Protein AF-A0A4Y2IL14-F1 (afdb_monomer_lite)

Secondary structure (DSSP, 8-state):
-HHHHHHHHHHHHHTTSTTS-HHHHHHHHHHHHHHT-HHHHHHHHHHHHHHHHHHHHHHHHTSTT--HHHHHHHHHHHHHHHHHSHHHHHHHHHHHHHHHHHHHT-------

Organism: Araneus ventricosus (NCBI:txid182803)

Radius of gyration: 18.86 Å; chains: 1; bounding box: 47×27×54 Å

Foldseek 3Di:
DVVVLVVLLVVLVVQCDPVHDPVSNVVSVVVNVCSLALVNQLVVQLVVVLVVLVVVLVVQCPDPPDDPVNNVVSVVVSVVCCVVCVVVSSVVSNVRSVVVCVVVVRDHDPPD

Sequence (112 aa):
MFKCFKKILHGTEELCNASETIEIRGGAQTVLHAMCDFSFLCLLCLWNNVLKEVNHVQKCLKILGINFEKSVKEASRSPVFLKDKRNDLVEEAMQFAKDTCKEMGIPVVKRT

Structure (mmCIF, N/CA/C/O backbone):
data_AF-A0A4Y2IL14-F1
#
_entry.id   AF-A0A4Y2IL14-F1
#
loop_
_atom_site.group_PDB
_atom_site.id
_atom_site.type_symbol
_atom_site.label_atom_id
_atom_site.label_alt_id
_atom_site.label_comp_id
_atom_site.label_asym_id
_atom_site.label_entity_id
_atom_site.label_seq_id
_atom_site.pdbx_PDB_ins_code
_atom_site.Cartn_x
_atom_site.Cartn_y
_atom_site.Cartn_z
_atom_site.occupancy
_atom_s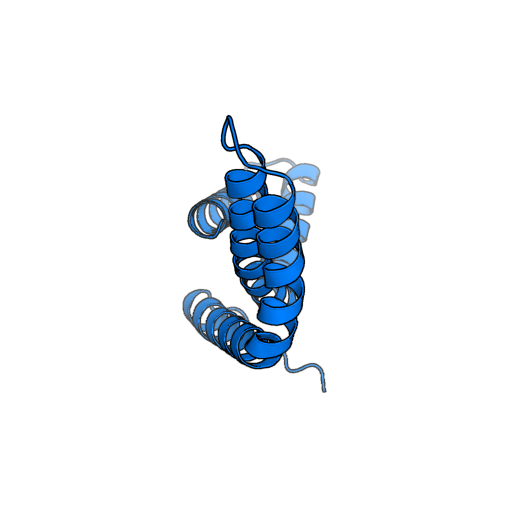ite.B_iso_or_equiv
_atom_site.auth_seq_id
_atom_site.auth_comp_id
_atom_site.auth_asym_id
_atom_site.auth_atom_id
_atom_site.pdbx_PDB_model_num
ATOM 1 N N . MET A 1 1 ? 6.957 2.444 3.472 1.00 71.62 1 MET A N 1
ATOM 2 C CA . MET A 1 1 ? 5.599 2.918 3.806 1.00 71.62 1 MET A CA 1
ATOM 3 C C . MET A 1 1 ? 4.957 2.068 4.899 1.00 71.62 1 MET A C 1
ATOM 5 O O . MET A 1 1 ? 4.668 2.606 5.955 1.00 71.62 1 MET A O 1
ATOM 9 N N . PHE A 1 2 ? 4.844 0.744 4.735 1.00 75.44 2 PHE A N 1
ATOM 10 C CA . PHE A 1 2 ? 4.149 -0.127 5.702 1.00 75.44 2 PHE A CA 1
ATOM 11 C C . PHE A 1 2 ? 4.717 -0.160 7.128 1.00 75.44 2 PHE A C 1
ATOM 13 O O . PHE A 1 2 ? 3.958 -0.150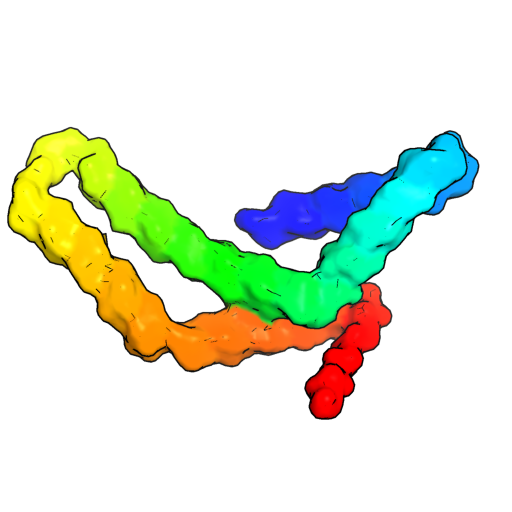 8.091 1.00 75.44 2 PHE A O 1
ATOM 20 N N . LYS A 1 3 ? 6.047 -0.129 7.290 1.00 78.81 3 LYS A N 1
ATOM 21 C CA . LYS A 1 3 ? 6.664 -0.022 8.626 1.00 78.81 3 LYS A CA 1
ATOM 22 C C . LYS A 1 3 ? 6.238 1.259 9.352 1.00 78.81 3 LYS A C 1
ATOM 24 O O . LYS A 1 3 ? 6.065 1.244 10.563 1.00 78.81 3 LYS A O 1
ATOM 29 N N . CYS A 1 4 ? 6.072 2.358 8.615 1.00 85.31 4 CYS A N 1
ATOM 30 C CA . CYS A 1 4 ? 5.566 3.607 9.176 1.00 85.31 4 CYS A CA 1
ATOM 31 C C . CYS A 1 4 ? 4.063 3.512 9.446 1.00 85.31 4 CYS A C 1
ATOM 33 O O . CYS A 1 4 ? 3.630 3.967 10.492 1.00 85.31 4 CYS A O 1
ATOM 35 N N . PHE A 1 5 ? 3.296 2.860 8.567 1.00 86.94 5 PHE A N 1
ATOM 36 C CA . PHE A 1 5 ? 1.864 2.636 8.772 1.00 86.94 5 PHE A CA 1
ATOM 37 C C . PHE A 1 5 ? 1.567 1.922 10.097 1.00 86.94 5 PHE A C 1
ATOM 39 O O . PHE A 1 5 ? 0.810 2.465 10.888 1.00 86.94 5 PHE A O 1
ATOM 46 N N . LYS A 1 6 ? 2.223 0.787 10.400 1.00 86.19 6 LYS A N 1
ATOM 47 C CA . LYS A 1 6 ? 2.010 0.081 11.683 1.00 86.19 6 LYS A CA 1
ATOM 48 C C . LYS A 1 6 ? 2.318 0.967 12.904 1.00 86.19 6 LYS A C 1
ATOM 50 O O . LYS A 1 6 ? 1.620 0.888 13.904 1.00 86.19 6 LYS A O 1
ATOM 55 N N . LYS A 1 7 ? 3.328 1.844 12.814 1.00 90.75 7 LYS A N 1
ATOM 56 C CA . LYS A 1 7 ? 3.648 2.809 13.883 1.00 90.75 7 LYS A CA 1
ATOM 57 C C . LYS A 1 7 ? 2.588 3.900 14.032 1.00 90.75 7 LYS A C 1
ATOM 59 O O . LYS A 1 7 ? 2.254 4.253 15.152 1.00 90.75 7 LYS A O 1
ATOM 64 N N . ILE A 1 8 ? 2.090 4.436 12.916 1.00 91.31 8 ILE A N 1
ATOM 65 C CA . ILE A 1 8 ? 1.023 5.448 12.926 1.00 91.31 8 ILE A CA 1
ATOM 66 C C . ILE A 1 8 ? -0.258 4.828 13.481 1.00 91.31 8 ILE A C 1
ATOM 68 O O . ILE A 1 8 ? -0.914 5.459 14.298 1.00 91.31 8 ILE A O 1
ATOM 72 N N . LEU A 1 9 ? -0.571 3.589 13.091 1.00 89.94 9 LEU A N 1
ATOM 73 C CA . LEU A 1 9 ? -1.728 2.853 13.589 1.00 89.94 9 LEU A CA 1
ATOM 74 C C . LEU A 1 9 ? -1.662 2.716 15.113 1.00 89.94 9 LEU A C 1
ATOM 76 O O . LEU A 1 9 ? -2.551 3.209 15.794 1.00 89.94 9 LEU A O 1
ATOM 80 N N . HIS A 1 10 ? -0.557 2.175 15.632 1.00 90.38 10 HIS A N 1
ATOM 81 C CA . HIS A 1 10 ? -0.331 2.035 17.072 1.00 90.38 10 HIS A CA 1
ATOM 82 C C . HIS A 1 10 ? -0.424 3.371 17.820 1.00 90.38 10 HIS A C 1
ATOM 84 O O . HIS A 1 10 ? -1.124 3.478 18.818 1.00 90.38 10 HIS A O 1
ATOM 90 N N . GLY A 1 11 ? 0.239 4.420 17.322 1.00 92.62 11 GLY A N 1
ATOM 91 C CA . GLY A 1 11 ? 0.150 5.743 17.945 1.00 92.62 11 GLY A CA 1
ATOM 92 C C . GLY A 1 11 ? -1.273 6.312 17.921 1.00 92.62 11 GLY A C 1
ATOM 93 O O . GLY A 1 11 ? -1.683 6.992 18.852 1.00 92.62 11 GLY A O 1
ATOM 94 N N . THR A 1 12 ? -2.060 6.008 16.885 1.00 92.69 12 THR A N 1
ATOM 95 C CA . THR A 1 12 ? -3.471 6.421 16.807 1.00 92.69 12 THR A CA 1
ATOM 96 C C . THR A 1 12 ? -4.339 5.634 17.794 1.00 92.69 12 THR A C 1
ATOM 98 O O . THR A 1 12 ? -5.228 6.213 18.412 1.00 92.69 12 THR A O 1
ATOM 101 N N . GLU A 1 13 ? -4.069 4.340 17.988 1.00 91.75 13 GLU A N 1
ATOM 102 C CA . GLU A 1 13 ? -4.720 3.516 19.016 1.00 91.75 13 GLU A CA 1
ATOM 103 C C . GLU A 1 13 ? -4.431 4.046 20.427 1.00 91.75 13 GLU A C 1
ATOM 105 O O . GLU A 1 13 ? -5.355 4.192 21.224 1.00 91.75 13 GLU A O 1
ATOM 110 N N . GLU A 1 14 ? -3.184 4.425 20.722 1.00 94.00 14 GLU A N 1
ATOM 111 C CA . GLU A 1 14 ? -2.808 5.032 22.008 1.00 94.00 14 GLU A CA 1
ATOM 112 C C . GLU A 1 14 ? -3.557 6.348 22.273 1.00 94.00 14 GLU A C 1
ATOM 114 O O . GLU A 1 14 ? -4.001 6.596 23.395 1.00 94.00 14 GLU A O 1
ATOM 119 N N . LEU A 1 15 ? -3.771 7.165 21.237 1.00 94.44 15 LEU A N 1
ATOM 120 C CA . LEU A 1 15 ? -4.543 8.410 21.333 1.00 94.44 15 LEU A CA 1
ATOM 121 C C . LEU A 1 15 ? -6.054 8.182 21.518 1.00 94.44 15 LEU A C 1
ATOM 123 O O . LEU A 1 15 ? -6.783 9.117 21.850 1.00 94.44 15 LEU A O 1
ATOM 127 N N . CYS A 1 16 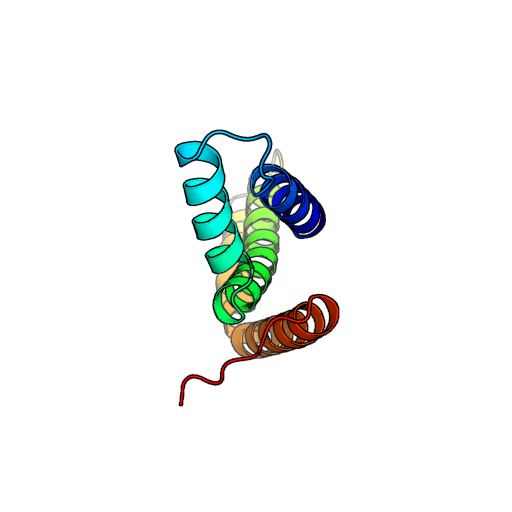? -6.549 6.955 21.332 1.00 91.88 16 CYS A N 1
ATOM 128 C CA . CYS A 1 16 ? -7.946 6.615 21.610 1.00 91.88 16 CYS A CA 1
ATOM 129 C C . CYS A 1 16 ? -8.221 6.374 23.108 1.00 91.88 16 CYS A C 1
ATOM 131 O O . CYS A 1 16 ? -9.377 6.173 23.495 1.00 91.88 16 CYS A O 1
ATOM 133 N N . ASN A 1 17 ? -7.188 6.390 23.955 1.00 90.62 17 ASN A N 1
ATOM 134 C CA . ASN A 1 17 ? -7.300 6.094 25.378 1.00 90.62 17 ASN A CA 1
ATOM 135 C C . ASN A 1 17 ? -8.100 7.155 26.157 1.00 90.62 17 ASN A C 1
ATOM 137 O O . ASN A 1 17 ? -8.213 8.322 25.780 1.00 90.62 17 ASN A O 1
ATOM 141 N N . ALA A 1 18 ? -8.648 6.749 27.307 1.00 83.12 18 ALA A N 1
ATOM 142 C CA . ALA A 1 18 ? -9.454 7.622 28.165 1.00 83.12 18 ALA A CA 1
ATOM 143 C C . ALA A 1 18 ? -8.651 8.752 28.844 1.00 83.12 18 ALA A C 1
ATOM 145 O O . ALA A 1 18 ? -9.257 9.682 29.369 1.00 83.12 18 ALA A O 1
ATOM 146 N N . SER A 1 19 ? -7.314 8.677 28.827 1.00 91.31 19 SER A N 1
ATOM 147 C CA . SER A 1 19 ? -6.412 9.718 29.337 1.00 91.31 19 SER A CA 1
ATOM 148 C C . SER A 1 19 ? -6.370 10.972 28.462 1.00 91.31 19 SER A C 1
ATOM 150 O O . SER A 1 19 ? -5.991 12.031 28.953 1.00 91.31 19 SER A O 1
ATOM 152 N N . GLU A 1 20 ? -6.751 10.859 27.188 1.00 94.06 20 GLU A N 1
ATOM 153 C CA . GLU A 1 20 ? -6.759 11.974 26.242 1.00 94.06 20 GLU A CA 1
ATOM 154 C C . GLU A 1 20 ? -8.038 12.815 26.335 1.00 94.06 20 GLU A C 1
ATOM 156 O O . GLU A 1 20 ? -9.099 12.362 26.795 1.00 94.06 20 GLU A O 1
ATOM 161 N N . THR A 1 21 ? -7.958 14.055 25.843 1.00 95.19 21 THR A N 1
ATOM 162 C CA . THR A 1 21 ? -9.132 14.931 25.745 1.00 95.19 21 THR A CA 1
ATOM 163 C C . THR A 1 21 ? -10.181 14.330 24.807 1.00 95.19 21 THR A C 1
ATOM 165 O O . THR A 1 21 ? -9.874 13.556 23.899 1.00 95.19 21 THR A O 1
ATOM 168 N N . ILE A 1 22 ? -11.452 14.694 25.013 1.00 93.88 22 ILE A N 1
ATOM 169 C CA . ILE A 1 22 ? -12.571 14.201 24.192 1.00 93.88 22 ILE A CA 1
ATOM 170 C C . ILE A 1 22 ? -12.330 14.490 22.703 1.00 93.88 22 ILE A C 1
ATOM 172 O O . ILE A 1 22 ? -12.594 13.631 21.866 1.00 93.88 22 ILE A O 1
ATOM 176 N N . GLU A 1 23 ? -11.801 15.672 22.385 1.00 94.50 23 GLU A N 1
ATOM 177 C CA . GLU A 1 23 ? -11.507 16.091 21.013 1.00 94.50 23 GLU A CA 1
ATOM 178 C C . GLU A 1 23 ? -10.399 15.246 20.377 1.00 94.50 23 GLU A C 1
ATOM 180 O O . GLU A 1 23 ? -10.588 14.724 19.277 1.00 94.50 23 GLU A O 1
ATOM 185 N N . ILE A 1 24 ? -9.274 15.052 21.079 1.00 93.12 24 ILE A N 1
ATOM 186 C CA . ILE A 1 24 ? -8.148 14.239 20.592 1.00 93.12 24 ILE A CA 1
ATOM 187 C C . ILE A 1 24 ? -8.601 12.798 20.378 1.00 93.12 24 ILE A C 1
ATOM 189 O O . ILE A 1 24 ? -8.397 12.242 19.299 1.00 93.12 24 ILE A O 1
ATOM 193 N N . ARG A 1 25 ? -9.288 12.219 21.366 1.00 95.62 25 ARG A N 1
ATOM 194 C CA . ARG A 1 25 ? -9.811 10.855 21.286 1.00 95.62 25 ARG A CA 1
ATOM 195 C C . ARG A 1 25 ? -10.800 10.691 20.134 1.00 95.62 25 ARG A C 1
ATOM 197 O O . ARG A 1 25 ? -10.703 9.721 19.387 1.00 95.62 25 ARG A O 1
ATOM 204 N N . GLY A 1 26 ? -11.736 11.626 19.964 1.00 94.19 26 GLY A N 1
ATOM 205 C CA . GLY A 1 26 ? -12.711 11.585 18.871 1.00 94.19 26 GLY A CA 1
ATOM 206 C C . GLY A 1 26 ? -12.053 11.690 17.490 1.00 94.19 26 GLY A C 1
ATOM 207 O O . GLY A 1 26 ? -12.401 10.944 16.568 1.00 94.19 26 GLY A O 1
ATOM 208 N N . GLY A 1 27 ? -11.049 12.561 17.354 1.00 95.25 27 GLY A N 1
ATOM 209 C CA . GLY A 1 27 ? -10.235 12.662 16.143 1.00 95.25 27 GLY A CA 1
ATOM 210 C C . GLY A 1 27 ? -9.456 11.375 15.857 1.00 95.25 27 GLY A C 1
ATOM 211 O O . GLY A 1 27 ? -9.523 10.850 14.744 1.00 95.25 27 GLY A O 1
ATOM 212 N N . ALA A 1 28 ? -8.782 10.825 16.869 1.00 94.94 28 ALA A N 1
ATOM 213 C CA . ALA A 1 28 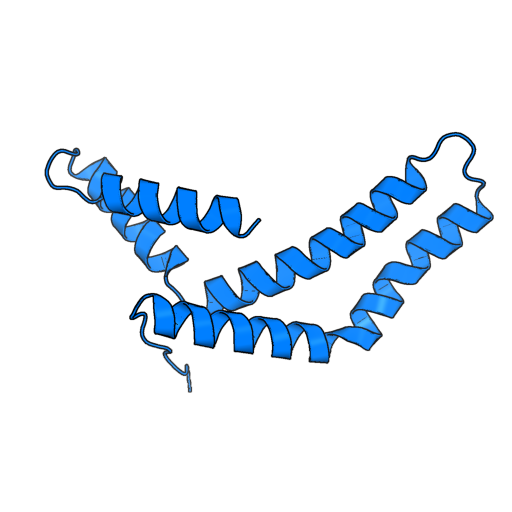? -8.020 9.584 16.763 1.00 94.94 28 ALA A CA 1
ATOM 214 C C . ALA A 1 28 ? -8.907 8.399 16.360 1.00 94.94 28 ALA A C 1
ATOM 216 O O . ALA A 1 28 ? -8.557 7.675 15.435 1.00 94.94 28 ALA A O 1
ATOM 217 N N . GLN A 1 29 ? -10.093 8.248 16.957 1.00 93.31 29 GLN A N 1
ATOM 218 C CA . GLN A 1 29 ? -11.051 7.198 16.588 1.00 93.31 29 GLN A CA 1
ATOM 219 C C . GLN A 1 29 ? -11.505 7.308 15.128 1.00 93.31 29 GLN A C 1
ATOM 221 O O . GLN A 1 29 ? -11.597 6.298 14.429 1.00 93.31 29 GLN A O 1
ATOM 226 N N . THR A 1 30 ? -11.747 8.531 14.646 1.00 93.69 30 THR A N 1
ATOM 227 C CA . THR A 1 30 ? -12.127 8.778 13.246 1.00 93.69 30 THR A CA 1
ATOM 228 C C . THR A 1 30 ? -11.012 8.353 12.289 1.00 93.69 30 THR A C 1
ATOM 230 O O . THR A 1 30 ? -11.262 7.658 11.301 1.00 93.69 30 THR A O 1
ATOM 233 N N . VAL A 1 31 ? -9.768 8.735 12.595 1.00 93.06 31 VAL A N 1
ATOM 234 C CA . VAL A 1 31 ? -8.590 8.361 11.799 1.00 93.06 31 VAL A CA 1
ATOM 235 C C . VAL A 1 31 ? -8.347 6.854 11.857 1.00 93.06 31 VAL A C 1
ATOM 237 O O . VAL A 1 31 ? -8.153 6.234 10.814 1.00 93.06 31 VAL A O 1
ATOM 240 N N . LEU A 1 32 ? -8.420 6.252 13.046 1.00 91.44 32 LEU A N 1
ATOM 241 C CA . LEU A 1 32 ? -8.241 4.818 13.260 1.00 91.44 32 LEU A CA 1
ATOM 242 C C . LEU A 1 32 ? -9.241 4.011 12.429 1.00 91.44 32 LEU A C 1
ATOM 244 O O . LEU A 1 32 ? -8.845 3.105 11.701 1.00 91.44 32 LEU A O 1
ATOM 248 N N . HIS A 1 33 ? -10.522 4.387 12.462 1.00 89.44 33 HIS A N 1
ATOM 249 C CA . HIS A 1 33 ? -11.554 3.740 11.656 1.00 89.44 33 HIS A CA 1
ATOM 250 C C . HIS A 1 33 ? -11.257 3.837 10.151 1.00 89.44 33 HIS A C 1
ATOM 252 O O . HIS A 1 33 ? -11.404 2.856 9.428 1.00 89.44 33 HIS A O 1
ATOM 258 N N . ALA A 1 34 ? -10.814 5.000 9.662 1.00 90.12 34 ALA A N 1
ATOM 259 C CA . ALA A 1 34 ? -10.461 5.175 8.252 1.00 90.12 34 ALA A CA 1
ATOM 260 C C . ALA A 1 34 ? -9.215 4.367 7.839 1.00 90.12 34 ALA A C 1
ATOM 262 O O . ALA A 1 34 ? -9.145 3.872 6.715 1.00 90.12 34 ALA A O 1
ATOM 263 N N . MET A 1 35 ? -8.236 4.227 8.737 1.00 89.62 35 MET A N 1
ATOM 264 C CA . MET A 1 35 ? -7.023 3.431 8.513 1.00 89.62 35 MET A CA 1
ATOM 265 C C . MET A 1 35 ? -7.294 1.923 8.539 1.00 89.62 35 MET A C 1
ATOM 267 O O . MET A 1 35 ? -6.622 1.168 7.834 1.00 89.62 35 MET A O 1
ATOM 271 N N . CYS A 1 36 ? -8.283 1.500 9.324 1.00 87.19 36 CYS A N 1
ATOM 272 C CA . CYS A 1 36 ? -8.737 0.121 9.458 1.00 87.19 36 CYS A CA 1
ATOM 273 C C . CYS A 1 36 ? -9.863 -0.233 8.468 1.00 87.19 36 CYS A C 1
ATOM 275 O O . CYS A 1 36 ? -10.756 -1.010 8.793 1.00 87.19 36 CYS A O 1
ATOM 277 N N . ASP A 1 37 ? -9.826 0.316 7.252 1.00 90.31 37 ASP A N 1
ATOM 278 C CA . ASP A 1 37 ? -10.752 -0.013 6.163 1.00 90.31 37 ASP A CA 1
ATOM 279 C C . ASP A 1 37 ? -10.045 -0.848 5.082 1.00 90.31 37 ASP A C 1
ATOM 281 O O . ASP A 1 37 ? -8.916 -0.563 4.674 1.00 90.31 37 ASP A O 1
ATOM 285 N N . PHE A 1 38 ? -10.723 -1.881 4.575 1.00 90.62 38 PHE A N 1
ATOM 286 C CA . PHE A 1 38 ? -10.180 -2.762 3.537 1.00 90.62 38 PHE A CA 1
ATOM 287 C C . PHE A 1 38 ? -9.760 -2.001 2.267 1.00 90.62 38 PHE A C 1
ATOM 289 O O . PHE A 1 38 ? -8.696 -2.259 1.698 1.00 90.62 38 PHE A O 1
ATOM 296 N N . SER A 1 39 ? -10.578 -1.044 1.828 1.00 92.50 39 SER A N 1
ATOM 297 C CA . SER A 1 39 ? -10.315 -0.218 0.646 1.00 92.50 39 SER A CA 1
ATOM 298 C C . SER A 1 39 ? -9.114 0.688 0.887 1.00 92.50 39 SER A C 1
ATOM 300 O O . SER A 1 39 ? -8.274 0.837 -0.000 1.00 92.50 39 SER A O 1
ATOM 302 N N . PHE A 1 40 ? -8.998 1.253 2.093 1.00 92.06 40 PHE A N 1
ATOM 303 C CA . PHE A 1 40 ? -7.829 2.039 2.476 1.00 92.06 40 PHE A CA 1
ATOM 304 C C . PHE A 1 40 ? -6.547 1.202 2.400 1.00 92.06 40 PHE A C 1
ATOM 306 O O . PHE A 1 40 ? -5.579 1.630 1.774 1.00 92.06 40 PHE A O 1
ATOM 313 N N . LEU A 1 41 ? -6.544 -0.015 2.955 1.00 92.00 41 LEU A N 1
ATOM 314 C CA . LEU A 1 41 ? -5.386 -0.915 2.905 1.00 92.00 41 LEU A CA 1
ATOM 315 C C . LEU A 1 41 ? -5.026 -1.338 1.472 1.00 92.00 41 LEU A C 1
ATOM 317 O O . LEU A 1 41 ? -3.840 -1.375 1.128 1.00 92.00 41 LEU A O 1
ATOM 321 N N . CYS A 1 42 ? -6.025 -1.591 0.618 1.00 94.12 42 CYS A N 1
ATOM 322 C CA . CYS A 1 42 ? -5.805 -1.852 -0.808 1.00 94.12 42 CYS A CA 1
ATOM 323 C C . CYS A 1 42 ? -5.106 -0.662 -1.476 1.00 94.12 42 CYS A C 1
ATOM 325 O O . CYS A 1 42 ? -4.067 -0.820 -2.118 1.00 94.12 42 CYS A O 1
ATOM 327 N N . LEU A 1 43 ? -5.649 0.546 -1.298 1.00 93.75 43 LEU A N 1
ATOM 328 C CA . LEU A 1 43 ? -5.095 1.762 -1.889 1.00 93.75 43 LEU A CA 1
ATOM 329 C C . LEU A 1 43 ? -3.697 2.064 -1.350 1.00 93.75 43 LEU A C 1
ATOM 331 O O . LEU A 1 43 ? -2.817 2.429 -2.126 1.00 93.75 43 LEU A O 1
ATOM 335 N N . LEU A 1 44 ? -3.464 1.867 -0.053 1.00 93.31 44 LEU A N 1
ATOM 336 C CA . LEU A 1 44 ? -2.157 2.040 0.570 1.00 93.31 44 LEU A CA 1
ATOM 337 C C . LEU A 1 44 ? -1.110 1.126 -0.079 1.00 93.31 44 LEU A C 1
ATOM 339 O O . LEU A 1 44 ? -0.002 1.575 -0.381 1.00 93.31 44 LEU A O 1
ATOM 343 N N . CYS A 1 45 ? -1.456 -0.142 -0.319 1.00 94.06 45 CYS A N 1
ATOM 344 C CA . CYS A 1 45 ? -0.550 -1.092 -0.955 1.00 94.06 45 CYS A CA 1
ATOM 345 C C . CYS A 1 45 ? -0.292 -0.761 -2.424 1.00 94.06 45 CYS A C 1
ATOM 347 O O . CYS A 1 45 ? 0.868 -0.665 -2.843 1.00 94.06 45 CYS A O 1
ATOM 349 N N . LEU A 1 46 ? -1.361 -0.485 -3.173 1.00 94.38 46 LEU A N 1
ATOM 350 C CA . LEU A 1 46 ? -1.283 -0.093 -4.573 1.00 94.38 46 LEU A CA 1
ATOM 351 C C . LEU A 1 46 ? -0.386 1.140 -4.746 1.00 94.38 46 LEU A C 1
ATOM 353 O O . LEU A 1 46 ? 0.584 1.107 -5.505 1.00 94.38 46 LEU A O 1
ATOM 357 N N . TRP A 1 47 ? -0.646 2.206 -3.984 1.00 94.44 47 TRP A N 1
ATOM 358 C CA . TRP A 1 47 ? 0.142 3.435 -4.046 1.00 94.44 47 TRP A CA 1
ATOM 359 C C . TRP A 1 47 ? 1.581 3.237 -3.592 1.00 94.44 47 TRP A C 1
ATOM 361 O O . TRP A 1 47 ? 2.480 3.823 -4.188 1.00 94.44 47 TRP A O 1
ATOM 371 N N . ASN A 1 48 ? 1.845 2.391 -2.595 1.00 93.25 48 ASN A N 1
ATOM 372 C CA . ASN A 1 48 ? 3.216 2.067 -2.209 1.00 93.25 48 ASN A CA 1
ATOM 373 C C . ASN A 1 48 ? 4.008 1.457 -3.378 1.00 93.25 48 ASN A C 1
ATOM 375 O O . ASN A 1 48 ? 5.168 1.819 -3.571 1.00 93.25 48 ASN A O 1
ATOM 379 N N . ASN A 1 49 ? 3.403 0.565 -4.164 1.00 92.12 49 ASN A N 1
ATOM 380 C CA . ASN A 1 49 ? 4.074 -0.048 -5.309 1.00 92.12 49 ASN A CA 1
ATOM 381 C C . ASN A 1 49 ? 4.207 0.923 -6.496 1.00 92.12 49 ASN A C 1
ATOM 383 O O . ASN A 1 49 ? 5.295 1.033 -7.061 1.00 92.12 49 ASN A O 1
ATOM 387 N N . VAL A 1 50 ? 3.174 1.717 -6.799 1.00 92.75 50 VAL A N 1
ATOM 388 C CA . VAL A 1 50 ? 3.246 2.776 -7.826 1.00 92.75 50 VAL A CA 1
ATOM 389 C C . VAL A 1 50 ? 4.332 3.803 -7.488 1.00 92.75 50 VAL A C 1
ATOM 391 O O . VAL A 1 50 ? 5.159 4.149 -8.331 1.00 92.75 50 VAL A O 1
ATOM 394 N N . LEU A 1 51 ? 4.390 4.262 -6.235 1.00 92.94 51 LEU A N 1
ATOM 395 C CA . LEU A 1 51 ? 5.370 5.256 -5.796 1.00 92.94 51 LEU A CA 1
ATOM 396 C C . LEU A 1 51 ? 6.804 4.718 -5.802 1.00 92.94 51 LEU A C 1
ATOM 398 O O . LEU A 1 51 ? 7.730 5.501 -6.009 1.00 92.94 51 LEU A O 1
ATOM 402 N N . LYS A 1 52 ? 7.022 3.408 -5.616 1.00 91.94 52 LYS A N 1
ATOM 403 C CA . LYS A 1 52 ? 8.355 2.808 -5.808 1.00 91.94 52 LYS A CA 1
ATOM 404 C C . LYS A 1 52 ? 8.826 2.961 -7.253 1.00 91.94 52 LYS A C 1
ATOM 406 O O . LYS A 1 52 ? 9.979 3.337 -7.452 1.00 91.94 52 LYS A O 1
ATOM 411 N N . GLU A 1 53 ? 7.948 2.720 -8.226 1.00 92.00 53 GLU A N 1
ATOM 412 C CA . GLU A 1 53 ? 8.278 2.868 -9.647 1.00 92.00 53 GLU A CA 1
ATOM 413 C C . GLU A 1 53 ? 8.541 4.335 -10.011 1.00 92.00 53 GLU A C 1
ATOM 415 O O . GLU A 1 53 ? 9.567 4.655 -10.612 1.00 92.00 53 GLU A O 1
ATOM 420 N N . VAL A 1 54 ? 7.675 5.254 -9.566 1.00 91.94 54 VAL A N 1
ATOM 421 C CA . VAL A 1 54 ? 7.874 6.699 -9.776 1.00 91.94 54 VAL A CA 1
ATOM 422 C C . VAL A 1 54 ? 9.196 7.163 -9.160 1.00 91.94 54 VAL A C 1
ATOM 424 O O . VAL A 1 54 ? 9.980 7.853 -9.812 1.00 91.94 54 VAL A O 1
ATOM 427 N N . ASN A 1 55 ? 9.490 6.747 -7.926 1.00 93.50 55 ASN A N 1
ATOM 428 C CA . ASN A 1 55 ? 10.737 7.086 -7.245 1.00 93.50 55 ASN A CA 1
ATOM 429 C C . ASN A 1 55 ? 11.965 6.507 -7.961 1.00 93.50 55 ASN A C 1
ATOM 431 O O . ASN A 1 55 ? 13.014 7.146 -7.986 1.00 93.50 55 ASN A O 1
ATOM 435 N N . HIS A 1 56 ? 11.859 5.314 -8.551 1.00 91.06 56 HIS A N 1
ATOM 436 C CA . HIS A 1 56 ? 12.935 4.743 -9.355 1.00 91.06 56 HIS A CA 1
ATOM 437 C C . HIS A 1 56 ? 13.248 5.630 -10.569 1.00 91.06 56 HIS A C 1
ATOM 439 O O . HIS A 1 56 ? 14.397 6.035 -10.734 1.00 91.06 56 HIS A O 1
ATOM 445 N N . VAL A 1 57 ? 12.236 6.019 -11.353 1.00 91.38 57 VAL A N 1
ATOM 446 C CA . VAL A 1 57 ? 12.432 6.929 -12.496 1.00 91.38 57 VAL A CA 1
ATOM 447 C C . VAL A 1 57 ? 12.993 8.275 -12.041 1.00 91.38 57 VAL A C 1
ATOM 449 O O . VAL A 1 57 ? 13.966 8.762 -12.611 1.00 91.38 57 VAL A O 1
ATOM 452 N N . GLN A 1 58 ? 12.445 8.857 -10.971 1.00 92.06 58 GLN A N 1
ATOM 453 C CA . GLN A 1 58 ? 12.951 10.112 -10.409 1.00 92.06 58 GLN A CA 1
ATOM 454 C C . GLN A 1 58 ? 14.427 10.021 -10.007 1.00 92.06 58 GLN A C 1
ATOM 456 O O . GLN A 1 58 ? 15.172 10.977 -10.211 1.00 92.06 58 GLN A O 1
ATOM 461 N N . LYS A 1 59 ? 14.864 8.892 -9.435 1.00 92.88 59 LYS A N 1
ATOM 462 C CA . LYS A 1 59 ? 16.276 8.660 -9.110 1.00 92.88 59 LYS A CA 1
ATOM 463 C C . LYS A 1 59 ? 17.133 8.567 -10.365 1.00 92.88 59 LYS A C 1
ATOM 465 O O . LYS A 1 59 ? 18.171 9.217 -10.398 1.00 92.88 59 LYS A O 1
ATOM 470 N N . CYS A 1 60 ? 16.695 7.834 -11.390 1.00 88.69 60 CYS A N 1
ATOM 471 C CA . CYS A 1 60 ? 17.417 7.742 -12.660 1.00 88.69 60 CYS A CA 1
ATOM 472 C C . CYS A 1 60 ? 17.604 9.118 -13.309 1.00 88.69 60 CYS A C 1
ATOM 474 O O . CYS A 1 60 ? 18.714 9.471 -13.694 1.00 88.69 60 CYS A O 1
ATOM 476 N N . LEU A 1 61 ? 16.549 9.935 -13.348 1.00 89.56 61 LEU A N 1
ATOM 477 C CA . LEU A 1 61 ? 16.597 11.284 -13.924 1.00 89.56 61 LEU A CA 1
ATOM 478 C C . LEU A 1 61 ? 17.506 12.253 -13.153 1.00 89.56 61 LEU A C 1
ATOM 480 O O . LEU A 1 61 ? 17.952 13.249 -13.714 1.00 89.56 61 LEU A O 1
ATOM 484 N N . LYS A 1 62 ? 17.790 11.975 -11.878 1.00 91.25 62 LYS A N 1
ATOM 485 C CA . LYS A 1 62 ? 18.695 12.778 -11.042 1.00 91.25 62 LYS A CA 1
ATOM 486 C C . LYS A 1 62 ? 20.161 12.349 -11.143 1.00 91.25 62 LYS A C 1
ATOM 488 O O . LYS A 1 62 ? 21.005 12.972 -10.501 1.00 91.25 62 LYS A O 1
ATOM 493 N N . ILE A 1 63 ? 20.484 11.299 -11.903 1.00 92.94 63 ILE A N 1
ATOM 494 C CA . ILE A 1 63 ? 21.872 10.859 -12.090 1.00 92.94 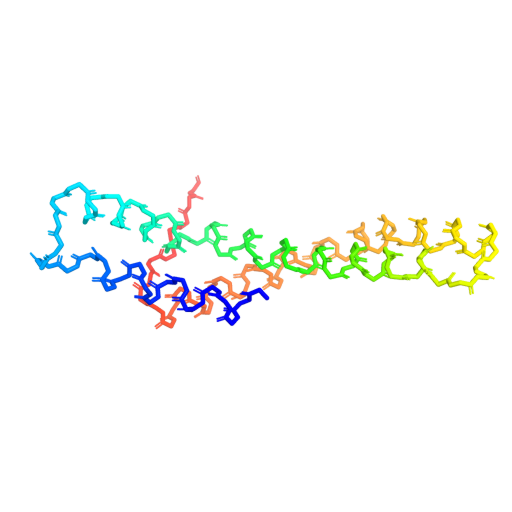63 ILE A CA 1
ATOM 495 C C . ILE A 1 63 ? 22.638 11.944 -12.853 1.00 92.94 63 ILE A C 1
ATOM 497 O O . ILE A 1 63 ? 22.269 12.324 -13.965 1.00 92.94 63 ILE A O 1
ATOM 501 N N . LEU A 1 64 ? 23.734 12.425 -12.262 1.00 84.62 64 LEU A N 1
ATOM 502 C CA . LEU A 1 64 ? 24.617 13.390 -12.908 1.00 84.62 64 LEU A CA 1
ATOM 503 C C . LEU A 1 64 ? 25.168 12.795 -14.214 1.00 84.62 64 LEU A C 1
ATOM 505 O O . LEU A 1 64 ? 25.734 11.704 -14.214 1.00 84.62 64 LEU A O 1
ATOM 509 N N . GLY A 1 65 ? 24.998 13.512 -15.326 1.00 85.94 65 GLY A N 1
ATOM 510 C CA . GLY A 1 65 ? 25.456 13.060 -16.642 1.00 85.94 65 GLY A CA 1
ATOM 511 C C . GLY A 1 65 ? 24.507 12.103 -17.371 1.00 85.94 65 GLY A C 1
ATOM 512 O O . GLY A 1 65 ? 24.901 11.530 -18.389 1.00 85.94 65 GLY A O 1
ATOM 513 N N . ILE A 1 66 ? 23.261 11.923 -16.908 1.00 91.81 66 ILE A N 1
ATOM 514 C CA . ILE A 1 66 ? 22.241 11.258 -17.728 1.00 91.81 66 ILE A CA 1
ATOM 515 C C . ILE A 1 66 ? 22.012 12.058 -19.019 1.00 91.81 66 ILE A C 1
ATOM 517 O O . ILE A 1 66 ? 21.824 13.275 -18.995 1.00 91.81 66 ILE A O 1
ATOM 521 N N . ASN A 1 67 ? 22.060 11.376 -20.164 1.00 93.06 67 ASN A N 1
ATOM 522 C CA . ASN A 1 67 ? 21.785 12.006 -21.451 1.00 93.06 67 ASN A CA 1
ATOM 523 C C . ASN A 1 67 ? 20.276 12.006 -21.746 1.00 93.06 67 ASN A C 1
ATOM 525 O O . ASN A 1 67 ? 19.509 11.234 -21.169 1.00 93.06 67 ASN A O 1
ATOM 529 N N . PHE A 1 68 ? 19.856 12.878 -22.662 1.00 89.88 68 PHE A N 1
ATOM 530 C CA . PHE A 1 68 ? 18.443 13.069 -22.987 1.00 89.88 68 PHE A CA 1
ATOM 531 C C . PHE A 1 68 ? 17.745 11.773 -23.432 1.00 89.88 68 PHE A C 1
ATOM 533 O O . PHE A 1 68 ? 16.652 11.474 -22.962 1.00 89.88 68 PHE A O 1
ATOM 540 N N . GLU A 1 69 ? 18.392 10.967 -24.274 1.00 92.38 69 GLU A N 1
ATOM 541 C CA . GLU A 1 69 ? 17.828 9.712 -24.786 1.00 92.38 69 GLU A CA 1
ATOM 542 C C . GLU A 1 69 ? 17.532 8.702 -23.664 1.00 92.38 69 GLU A C 1
ATOM 544 O O . GLU A 1 69 ? 16.435 8.144 -23.594 1.00 92.38 69 GLU A O 1
ATOM 549 N N . LYS A 1 70 ? 18.475 8.513 -22.729 1.00 89.25 70 LYS A N 1
ATOM 550 C CA . LYS A 1 70 ? 18.274 7.659 -21.549 1.00 89.25 70 LYS A CA 1
ATOM 55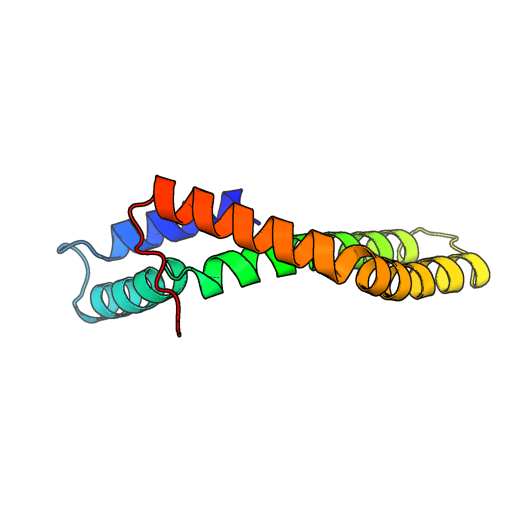1 C C . LYS A 1 70 ? 17.156 8.194 -20.660 1.00 89.25 70 LYS A C 1
ATOM 553 O O . LYS A 1 70 ? 16.333 7.408 -20.197 1.00 89.25 70 LYS A O 1
ATOM 558 N N . SER A 1 71 ? 17.087 9.511 -20.464 1.00 88.50 71 SER A N 1
ATOM 559 C CA . SER A 1 71 ? 16.011 10.146 -19.696 1.00 88.50 71 SER A CA 1
ATOM 560 C C . SER A 1 71 ? 14.634 9.884 -20.309 1.00 88.50 71 SER A C 1
ATOM 562 O O . SER A 1 71 ? 13.709 9.504 -19.593 1.00 88.50 71 SER A O 1
ATOM 564 N N . VAL A 1 72 ? 14.497 10.025 -21.632 1.00 90.81 72 VAL A N 1
ATOM 565 C CA . VAL A 1 72 ? 13.244 9.741 -22.355 1.00 90.81 72 VAL A CA 1
ATOM 566 C C . VAL A 1 72 ? 12.862 8.269 -22.230 1.00 90.81 72 VAL A C 1
ATOM 568 O O . VAL A 1 72 ? 11.698 7.956 -21.968 1.00 90.81 72 VAL A O 1
ATOM 571 N N . LYS A 1 73 ? 13.833 7.360 -22.371 1.00 91.69 73 LYS A N 1
ATOM 572 C CA . LYS A 1 73 ? 13.602 5.919 -22.246 1.00 91.69 73 LYS A CA 1
ATOM 573 C C . LYS A 1 73 ? 13.083 5.542 -20.857 1.00 91.69 73 LYS A C 1
ATOM 575 O O . LYS A 1 73 ? 12.073 4.849 -20.765 1.00 91.69 73 LYS A O 1
ATOM 580 N N . GLU A 1 74 ? 13.720 6.025 -19.790 1.00 88.38 74 GLU A N 1
ATOM 581 C CA . GLU A 1 74 ? 13.278 5.735 -18.418 1.00 88.38 74 GLU A CA 1
ATOM 582 C C . GLU A 1 74 ? 11.918 6.363 -18.095 1.00 88.38 74 GLU A C 1
ATOM 584 O O . GLU A 1 74 ? 11.054 5.699 -17.521 1.00 88.38 74 GLU A O 1
ATOM 589 N N . ALA A 1 75 ? 11.677 7.609 -18.516 1.00 88.50 75 ALA A N 1
ATOM 590 C CA . ALA A 1 75 ? 10.386 8.267 -18.314 1.00 88.50 75 ALA A CA 1
ATOM 591 C C . ALA A 1 75 ? 9.241 7.533 -19.034 1.00 88.50 75 ALA A C 1
ATOM 593 O O . ALA A 1 75 ? 8.145 7.406 -18.492 1.00 88.50 75 ALA A O 1
ATOM 594 N N . SER A 1 76 ? 9.511 6.997 -20.227 1.00 91.00 76 SER A N 1
ATOM 595 C CA . SER A 1 76 ? 8.532 6.245 -21.022 1.00 91.00 76 SER A CA 1
ATOM 596 C C . SER A 1 76 ? 8.324 4.811 -20.520 1.00 91.00 76 SER A C 1
ATOM 598 O O . SER A 1 76 ? 7.286 4.212 -20.795 1.00 91.00 76 SER A O 1
ATOM 600 N N . ARG A 1 77 ? 9.275 4.253 -19.757 1.00 90.31 77 ARG A N 1
ATOM 601 C CA . ARG A 1 77 ? 9.199 2.889 -19.207 1.00 90.31 77 ARG A CA 1
ATOM 602 C C . ARG A 1 77 ? 8.112 2.751 -18.141 1.00 90.31 77 ARG A C 1
ATOM 604 O O . ARG A 1 77 ? 7.396 1.755 -18.135 1.00 90.31 77 ARG A O 1
ATOM 611 N N . SER A 1 78 ? 7.970 3.743 -17.260 1.00 87.25 78 SER A N 1
ATOM 612 C CA . SER A 1 78 ? 7.016 3.700 -16.140 1.00 87.25 78 SER A CA 1
ATOM 613 C C . SER A 1 78 ? 5.544 3.555 -16.560 1.00 87.25 78 SER A C 1
ATOM 615 O O . SER A 1 78 ? 4.887 2.650 -16.044 1.00 87.25 78 SER A O 1
ATOM 617 N N . PRO A 1 79 ? 4.991 4.342 -17.507 1.00 89.94 79 PRO A N 1
ATOM 618 C CA . PRO A 1 79 ? 3.602 4.156 -17.929 1.00 89.94 79 PRO A CA 1
ATOM 619 C C . PRO A 1 79 ? 3.362 2.801 -18.611 1.00 89.94 79 PRO A C 1
ATOM 621 O O . PRO A 1 79 ? 2.297 2.218 -18.417 1.00 89.94 79 PRO A O 1
ATOM 624 N N . VAL A 1 80 ? 4.342 2.269 -19.355 1.00 91.75 80 VAL A N 1
ATOM 625 C CA . VAL A 1 80 ? 4.263 0.917 -19.941 1.00 91.75 80 VAL A CA 1
ATOM 626 C C . VAL A 1 80 ? 4.239 -0.138 -18.836 1.00 91.75 80 VAL A C 1
ATOM 628 O O . VAL A 1 80 ? 3.323 -0.952 -18.791 1.00 91.75 80 VAL A O 1
ATOM 631 N N . PHE A 1 81 ? 5.165 -0.054 -17.877 1.00 90.69 81 PHE A N 1
ATOM 632 C CA . PHE A 1 81 ? 5.201 -0.943 -16.717 1.00 90.69 81 PHE A CA 1
ATOM 633 C C . PHE A 1 81 ? 3.878 -0.937 -15.943 1.00 90.69 81 PHE A C 1
ATOM 635 O O . PHE A 1 81 ? 3.329 -1.996 -15.652 1.00 90.69 81 PHE A O 1
ATOM 642 N N . LEU A 1 82 ? 3.340 0.247 -15.633 1.00 91.19 82 LEU A N 1
ATOM 643 C CA . LEU A 1 82 ? 2.083 0.376 -14.895 1.00 91.19 82 LEU A CA 1
ATOM 644 C C . LEU A 1 82 ? 0.898 -0.191 -15.674 1.00 91.19 82 LEU A C 1
ATOM 646 O O . LEU A 1 82 ? -0.010 -0.750 -15.065 1.00 91.19 82 LEU A O 1
ATOM 650 N N . LYS A 1 83 ? 0.899 -0.070 -17.005 1.00 94.06 83 LYS A N 1
ATOM 651 C CA . LYS A 1 83 ? -0.136 -0.652 -17.862 1.00 94.06 83 LYS A CA 1
ATOM 652 C C . LYS A 1 83 ? -0.060 -2.178 -17.866 1.00 94.06 83 LYS A C 1
ATOM 654 O O . LYS A 1 83 ? -1.089 -2.822 -17.674 1.00 94.06 83 LYS A O 1
ATOM 659 N N . ASP A 1 84 ? 1.137 -2.730 -18.026 1.00 95.00 84 ASP A N 1
ATOM 660 C CA . ASP A 1 84 ? 1.363 -4.175 -18.121 1.00 95.00 84 ASP A CA 1
ATOM 661 C C . ASP A 1 84 ? 1.146 -4.879 -16.777 1.00 95.00 84 ASP A C 1
ATOM 663 O O . ASP A 1 84 ? 0.589 -5.972 -16.724 1.00 95.00 84 ASP A O 1
ATOM 667 N N . LYS A 1 85 ? 1.543 -4.235 -15.673 1.00 94.75 85 LYS A N 1
ATOM 668 C CA . LYS A 1 85 ? 1.445 -4.781 -14.312 1.00 94.75 85 LYS A CA 1
ATOM 669 C C . LYS A 1 85 ? 0.189 -4.380 -13.554 1.00 94.75 85 LYS A C 1
ATOM 671 O O . LYS A 1 85 ? 0.036 -4.775 -12.404 1.00 94.75 85 LYS A O 1
ATOM 676 N N . ARG A 1 86 ? -0.725 -3.621 -14.165 1.00 94.44 86 ARG A N 1
ATOM 677 C CA . ARG A 1 86 ? -1.908 -3.083 -13.477 1.00 94.44 86 ARG A CA 1
ATOM 678 C C . ARG A 1 86 ? -2.691 -4.156 -12.721 1.00 94.44 86 ARG A C 1
ATOM 680 O O . ARG A 1 86 ? -3.024 -3.947 -11.561 1.00 94.44 86 ARG A O 1
ATOM 687 N N . ASN A 1 87 ? -3.009 -5.266 -13.386 1.00 96.31 87 ASN A N 1
ATOM 688 C CA . ASN A 1 87 ? -3.845 -6.309 -12.795 1.00 96.31 87 ASN A CA 1
ATOM 689 C C . ASN A 1 87 ? -3.098 -7.027 -11.663 1.00 96.31 87 ASN A C 1
ATOM 691 O O . ASN A 1 87 ? -3.640 -7.111 -10.567 1.00 96.31 87 ASN A O 1
ATOM 695 N N . ASP A 1 88 ? -1.835 -7.411 -11.884 1.00 96.56 88 ASP A N 1
ATOM 696 C CA . ASP A 1 88 ? -0.962 -7.998 -10.857 1.00 96.56 88 ASP A CA 1
ATOM 697 C C . ASP A 1 88 ? -0.886 -7.104 -9.604 1.00 96.56 88 ASP A C 1
ATOM 699 O O . ASP A 1 88 ? -1.031 -7.579 -8.482 1.00 96.56 88 ASP A O 1
ATOM 703 N N . LEU A 1 89 ? -0.712 -5.789 -9.788 1.00 95.75 89 LEU A N 1
ATOM 704 C CA . LEU A 1 89 ? -0.638 -4.817 -8.692 1.00 95.75 89 LEU A CA 1
ATOM 705 C C . LEU A 1 89 ? -1.954 -4.708 -7.914 1.00 95.75 89 LEU A C 1
ATOM 707 O O . LEU A 1 89 ? -1.935 -4.541 -6.695 1.00 95.75 89 LEU A O 1
ATOM 711 N N . VAL A 1 90 ? -3.094 -4.775 -8.608 1.00 95.50 90 VAL A N 1
ATOM 712 C CA . VAL A 1 90 ? -4.418 -4.768 -7.971 1.00 95.50 90 VAL A CA 1
ATOM 713 C C . VAL A 1 90 ? -4.638 -6.061 -7.187 1.00 95.50 90 VAL A C 1
ATOM 715 O O . VAL A 1 90 ? -5.075 -5.999 -6.040 1.00 95.50 90 VAL A O 1
ATOM 718 N N . GLU A 1 91 ? -4.301 -7.216 -7.759 1.00 96.69 91 GLU A N 1
ATOM 719 C CA . GLU A 1 91 ? -4.419 -8.510 -7.082 1.00 96.69 91 GLU A CA 1
ATOM 720 C C . GLU A 1 91 ? -3.517 -8.591 -5.845 1.00 96.69 91 GLU A C 1
ATOM 722 O O . GLU A 1 91 ? -3.986 -8.972 -4.770 1.00 96.69 91 GLU A O 1
ATOM 727 N N . GLU A 1 92 ? -2.261 -8.150 -5.955 1.00 95.75 92 GLU A N 1
ATOM 728 C CA . GLU A 1 92 ? -1.320 -8.061 -4.834 1.00 95.75 92 GLU A CA 1
ATOM 729 C C . GLU A 1 92 ? -1.864 -7.145 -3.728 1.00 95.75 92 GLU A C 1
ATOM 731 O O . GLU A 1 92 ? -1.850 -7.511 -2.551 1.00 95.75 92 GLU A O 1
ATOM 736 N N . ALA A 1 93 ? -2.401 -5.976 -4.091 1.00 95.69 93 ALA A N 1
ATOM 737 C CA . ALA A 1 93 ? -2.979 -5.034 -3.137 1.00 95.69 93 ALA A CA 1
ATOM 738 C C . ALA A 1 93 ? -4.210 -5.603 -2.418 1.00 95.69 93 ALA A C 1
ATOM 740 O O . ALA A 1 93 ? -4.339 -5.451 -1.200 1.00 95.69 93 ALA A O 1
ATOM 741 N N . MET A 1 94 ? -5.092 -6.289 -3.148 1.00 95.56 94 MET A N 1
ATOM 742 C CA . MET A 1 94 ? -6.260 -6.952 -2.570 1.00 95.56 94 MET A CA 1
ATOM 743 C C . MET A 1 94 ? -5.859 -8.089 -1.633 1.00 95.56 94 MET A C 1
ATOM 745 O O . MET A 1 94 ? -6.450 -8.231 -0.563 1.00 95.56 94 MET A O 1
ATOM 749 N N . GLN A 1 95 ? -4.876 -8.904 -2.019 1.00 95.75 95 GLN A N 1
ATOM 750 C CA . GLN A 1 95 ? -4.400 -10.006 -1.189 1.00 95.75 95 GLN A CA 1
ATOM 751 C C . GLN A 1 95 ? -3.738 -9.481 0.089 1.00 95.75 95 GLN A C 1
ATOM 753 O O . GLN A 1 95 ? -4.114 -9.893 1.185 1.00 95.75 95 GLN A O 1
ATOM 758 N N . PHE A 1 96 ? -2.864 -8.480 -0.038 1.00 93.25 96 PHE A N 1
ATOM 759 C CA . PHE A 1 96 ? -2.263 -7.780 1.095 1.00 93.25 96 PHE A CA 1
ATOM 760 C C . PHE A 1 96 ? -3.318 -7.252 2.079 1.00 93.25 96 PHE A C 1
ATOM 762 O O . PHE A 1 96 ? -3.196 -7.447 3.291 1.00 93.25 96 PHE A O 1
ATOM 769 N N . ALA A 1 97 ? -4.359 -6.586 1.573 1.00 92.69 97 ALA A N 1
ATOM 770 C CA . ALA A 1 97 ? -5.406 -6.026 2.417 1.00 92.69 97 ALA A CA 1
ATOM 771 C C . ALA A 1 97 ? -6.215 -7.119 3.126 1.00 92.69 97 ALA A C 1
ATOM 773 O O . ALA A 1 97 ? -6.510 -6.973 4.308 1.00 92.69 97 ALA A O 1
ATOM 774 N N . LYS A 1 98 ? -6.523 -8.238 2.452 1.00 93.62 98 LYS A N 1
ATOM 775 C CA . LYS A 1 98 ? -7.209 -9.384 3.076 1.00 93.62 98 LYS A CA 1
ATOM 776 C C . LYS A 1 98 ? -6.392 -9.957 4.230 1.00 93.62 98 LYS A C 1
ATOM 778 O O . LYS A 1 98 ? -6.939 -10.164 5.312 1.00 93.62 98 LYS A O 1
ATOM 783 N N . ASP A 1 99 ? -5.102 -10.189 4.001 1.00 92.94 99 ASP A N 1
ATOM 784 C CA . ASP A 1 99 ? -4.210 -10.775 5.002 1.00 92.94 99 ASP A CA 1
ATOM 785 C C . ASP A 1 99 ? -4.038 -9.836 6.201 1.00 92.94 99 ASP A C 1
ATOM 787 O O . ASP A 1 99 ? -4.146 -10.265 7.349 1.00 92.94 99 ASP A O 1
ATOM 791 N N . THR A 1 100 ? -3.888 -8.535 5.939 1.00 89.50 100 THR A N 1
ATOM 792 C CA . THR A 1 100 ? -3.779 -7.503 6.980 1.00 89.50 100 THR A CA 1
ATOM 793 C C . THR A 1 100 ? -5.074 -7.362 7.782 1.00 89.50 100 THR A C 1
ATOM 795 O O . THR A 1 100 ? -5.034 -7.334 9.009 1.00 89.50 100 THR A O 1
ATOM 798 N N . CYS A 1 101 ? -6.237 -7.325 7.120 1.00 90.31 101 CYS A N 1
ATOM 799 C CA . CYS A 1 101 ? -7.528 -7.289 7.806 1.00 90.31 101 CYS A CA 1
ATOM 800 C C . CYS A 1 101 ? -7.716 -8.512 8.707 1.00 90.31 101 CYS A C 1
ATOM 802 O O . CYS A 1 101 ? -8.172 -8.374 9.838 1.00 90.31 101 CYS A O 1
ATOM 804 N N . LYS A 1 102 ? -7.318 -9.700 8.235 1.00 90.88 102 LYS A N 1
ATOM 805 C CA . LYS A 1 102 ? -7.364 -10.933 9.027 1.00 90.88 102 LYS A CA 1
ATOM 806 C C . LYS A 1 102 ? -6.432 -10.873 10.243 1.00 90.88 102 LYS A C 1
ATOM 808 O O . LYS A 1 102 ? -6.854 -11.276 11.320 1.00 90.88 102 LYS A O 1
ATOM 813 N N . GLU A 1 103 ? -5.204 -10.370 10.085 1.00 88.19 103 GLU A N 1
ATOM 814 C CA . GLU A 1 103 ? -4.242 -10.169 11.188 1.00 88.19 103 GLU A CA 1
ATOM 815 C C . GLU A 1 103 ? -4.797 -9.206 12.250 1.00 88.19 103 GLU A C 1
ATOM 817 O O . GLU A 1 103 ? -4.632 -9.443 13.443 1.00 88.19 103 GLU A O 1
ATOM 822 N N . MET A 1 104 ? -5.487 -8.146 11.821 1.00 83.12 104 MET A N 1
ATOM 823 C CA . MET A 1 104 ? -5.970 -7.064 12.690 1.00 83.12 104 MET A CA 1
ATOM 824 C C . MET A 1 104 ? -7.417 -7.240 13.180 1.00 83.12 104 MET A C 1
ATOM 826 O O . MET A 1 104 ? -7.934 -6.370 13.874 1.00 83.12 104 MET A O 1
ATOM 830 N N . GLY A 1 105 ? -8.105 -8.324 12.807 1.00 84.25 105 GLY A N 1
ATOM 831 C CA . GLY A 1 105 ? -9.519 -8.527 13.156 1.00 84.25 105 GLY A CA 1
ATOM 832 C C . GLY A 1 105 ? -10.486 -7.531 12.497 1.00 84.25 105 GLY A C 1
ATOM 833 O O . GLY A 1 105 ? -11.604 -7.347 12.973 1.00 84.25 105 GLY A O 1
ATOM 834 N N . ILE A 1 106 ? -10.075 -6.888 11.401 1.00 83.19 106 ILE A N 1
ATOM 835 C CA . ILE A 1 106 ? -10.893 -5.933 10.649 1.00 83.19 106 ILE A CA 1
ATOM 836 C C . ILE A 1 106 ? -11.863 -6.710 9.743 1.00 83.19 106 ILE A C 1
ATOM 838 O O . ILE A 1 106 ? -11.423 -7.569 8.969 1.00 83.19 106 ILE A O 1
ATOM 842 N N . PRO A 1 107 ? -13.173 -6.410 9.760 1.00 78.50 107 PRO A N 1
ATOM 843 C CA . PRO A 1 107 ? -14.121 -7.049 8.860 1.00 78.50 107 PRO A CA 1
ATOM 844 C C . PRO A 1 107 ? -13.853 -6.650 7.403 1.00 78.50 107 PRO A C 1
ATOM 846 O O . PRO A 1 107 ? -13.859 -5.474 7.041 1.00 78.50 107 PRO A O 1
ATOM 849 N N . VAL A 1 108 ? -13.678 -7.645 6.530 1.00 76.44 108 VAL A N 1
ATOM 850 C CA . VAL A 1 108 ? -13.618 -7.423 5.079 1.00 76.44 108 VAL A CA 1
ATOM 851 C C . VAL A 1 108 ? -15.047 -7.247 4.571 1.00 76.44 108 VAL A C 1
ATOM 853 O O . VAL A 1 108 ? -15.715 -8.207 4.187 1.00 76.44 108 VAL A O 1
ATOM 856 N N . VAL A 1 109 ? -15.550 -6.015 4.605 1.00 67.38 109 VAL A N 1
ATOM 857 C CA . VAL A 1 109 ? -16.872 -5.706 4.056 1.00 67.38 109 VAL A CA 1
ATOM 858 C C . VAL A 1 109 ? -16.780 -5.748 2.531 1.00 67.38 109 VAL A C 1
ATOM 860 O O . VAL A 1 109 ? -16.201 -4.861 1.905 1.00 67.38 109 VAL A O 1
ATOM 863 N N . LYS A 1 110 ? -17.369 -6.771 1.902 1.00 53.78 110 LYS A N 1
ATOM 864 C CA . LYS A 1 110 ? -17.684 -6.703 0.471 1.00 53.78 110 LYS A CA 1
ATOM 865 C C . LYS A 1 110 ? -18.775 -5.649 0.299 1.00 53.78 110 LYS A C 1
ATOM 867 O O . LYS A 1 110 ? -19.927 -5.915 0.635 1.00 53.78 110 LYS A O 1
ATOM 872 N N . ARG A 1 111 ? -18.437 -4.468 -0.222 1.00 52.88 111 ARG A N 1
ATOM 873 C CA . ARG A 1 111 ? -19.469 -3.625 -0.835 1.00 52.88 111 ARG A CA 1
ATOM 874 C C . ARG A 1 111 ? -19.958 -4.376 -2.072 1.00 52.88 111 ARG A C 1
ATOM 876 O O . ARG A 1 111 ? -19.157 -4.683 -2.954 1.00 52.88 111 ARG A O 1
ATOM 883 N N . THR A 1 112 ? -21.210 -4.815 -1.991 1.00 32.66 112 THR A N 1
ATOM 884 C CA . THR A 1 112 ? -21.950 -5.510 -3.049 1.00 32.66 112 THR A CA 1
ATOM 885 C C . THR A 1 112 ? -22.234 -4.557 -4.196 1.00 32.66 112 THR A C 1
ATOM 887 O O . THR A 1 112 ? -22.361 -3.342 -3.921 1.00 32.66 112 THR A O 1
#

pLDDT: mean 89.57, std 8.82, range [32.66, 96.69]